Protein AF-A0A2V4C4U9-F1 (afdb_monomer_lite)

Foldseek 3Di:
DDDFDWDQDPVRDTDGPPPDPVVQVLVQLVVVCVVVVVQAAACAQQQFTAGPVPPDDDDDCVVCNVRHHQWDQQQLSNLCRHGHVVSSVVLLCLLVVLLCLQCPVAQEPVSNVLSVVSNVVSVCSRPGHTDDPDPVVVVSVVSSVCSVDPVNRHDYHVRNVVVCCVVPPPD

Organism: NCBI:txid2211445

Secondary structure (DSSP, 8-state):
-----EEE-TTS-EEETT--HHHHHHHHHHHHHHHTT-TTT-S-TT--B--S-TTS--TT-HHHHHH-BS--SSHHHHHHHHHHHHHHHHHHHHHHHHHHHHHHS-SSHHHHHHHHHHHHHHHHHTTT-----SHHHHHHHHHHHHHH-HHHHTS-HHHHHHHHHHHT---

Radius of gyration: 21.65 Å; chains: 1; bounding box: 41×39×70 Å

Sequence (171 aa):
MMQTYSIETSNGNKQDLLIDSRTSIYSDVFSELKKQEAFVFGLGASGKTKTSLTEVSYADFDKIYKEGRRRTESGMLNYIQWGGMIGGLVYFLLFVKASFLGIYRSRNWFCVMLGIWVAFKGLFSFIEDATYFSVSSIFIFFAIGICMSKKIRQLDDLEIKVFFKKTLKFN

pLDDT: mean 75.18, std 17.47, range [33.12, 96.12]

Structure (mmCIF, N/CA/C/O backbone):
data_AF-A0A2V4C4U9-F1
#
_entry.id   AF-A0A2V4C4U9-F1
#
loop_
_atom_site.group_PDB
_atom_site.id
_atom_site.type_symbol
_atom_site.label_atom_id
_atom_site.label_alt_id
_atom_site.label_comp_id
_atom_site.label_asym_id
_atom_site.label_entity_id
_atom_site.label_seq_id
_atom_site.pdbx_PDB_ins_code
_atom_site.Cartn_x
_atom_site.Cartn_y
_atom_site.Cartn_z
_atom_site.occupancy
_atom_site.B_iso_or_equiv
_atom_site.auth_seq_id
_atom_site.auth_comp_id
_atom_site.auth_asym_id
_atom_site.auth_atom_id
_atom_site.pdbx_PDB_model_num
ATOM 1 N N . MET A 1 1 ? -11.917 8.054 -37.190 1.00 33.12 1 MET A N 1
ATOM 2 C CA . MET A 1 1 ? -10.766 8.666 -37.883 1.00 33.12 1 MET A CA 1
ATOM 3 C C . MET A 1 1 ? -10.217 9.727 -36.940 1.00 33.12 1 MET A C 1
ATOM 5 O O . MET A 1 1 ? -10.882 10.731 -36.735 1.00 33.12 1 MET A O 1
ATOM 9 N N . MET A 1 2 ? -9.135 9.417 -36.221 1.00 35.28 2 MET A N 1
ATOM 10 C CA . MET A 1 2 ? -8.538 10.304 -35.213 1.00 35.28 2 MET A CA 1
ATOM 11 C C . MET A 1 2 ? -7.735 11.381 -35.954 1.00 35.28 2 MET A C 1
ATOM 13 O O . MET A 1 2 ? -6.893 11.034 -36.776 1.00 35.28 2 MET A O 1
ATOM 17 N N . GLN A 1 3 ? -8.062 12.658 -35.750 1.00 36.25 3 GLN A N 1
ATOM 18 C CA . GLN A 1 3 ? -7.352 13.775 -36.379 1.00 36.25 3 GLN A CA 1
ATOM 19 C C . GLN A 1 3 ? -5.991 13.940 -35.700 1.00 36.25 3 GLN A C 1
ATOM 21 O O . GLN A 1 3 ? -5.951 14.239 -34.512 1.00 36.25 3 GLN A O 1
ATOM 26 N N . THR A 1 4 ? -4.900 13.725 -36.433 1.00 40.69 4 THR A N 1
ATOM 27 C CA . THR A 1 4 ? -3.526 13.996 -35.991 1.00 40.69 4 THR A CA 1
ATOM 28 C C . THR A 1 4 ? -3.192 15.467 -36.222 1.00 40.69 4 THR A C 1
ATOM 30 O O . THR A 1 4 ? -3.217 15.950 -37.353 1.00 40.69 4 THR A O 1
ATOM 33 N N . TYR A 1 5 ? -2.917 16.198 -35.142 1.00 48.66 5 TYR A N 1
ATOM 34 C CA . TYR A 1 5 ? -2.406 17.566 -35.203 1.00 48.66 5 TYR A CA 1
ATOM 35 C C . TYR A 1 5 ? -0.874 17.509 -35.154 1.00 48.66 5 TYR A C 1
ATOM 37 O O . TYR A 1 5 ? -0.287 17.279 -34.096 1.00 48.66 5 TYR A O 1
ATOM 45 N N . SER A 1 6 ? -0.235 17.714 -36.304 1.00 46.62 6 SER A N 1
ATOM 46 C CA . SER A 1 6 ? 1.223 17.775 -36.441 1.00 46.62 6 SER A CA 1
ATOM 47 C C . SER A 1 6 ? 1.682 19.221 -36.628 1.00 46.62 6 SER A C 1
ATOM 49 O O . SER A 1 6 ? 1.146 19.918 -37.492 1.00 46.62 6 SER A O 1
ATOM 51 N N . ILE A 1 7 ? 2.696 19.662 -35.881 1.00 54.12 7 ILE A N 1
ATOM 52 C CA . ILE A 1 7 ? 3.411 20.919 -36.163 1.00 54.12 7 ILE A CA 1
ATOM 53 C C . ILE A 1 7 ? 4.745 20.613 -36.839 1.00 54.12 7 ILE A C 1
ATOM 55 O O . ILE A 1 7 ? 5.499 19.734 -36.415 1.00 54.12 7 ILE A O 1
ATOM 59 N N . GLU A 1 8 ? 5.041 21.362 -37.897 1.00 44.34 8 GLU A N 1
ATOM 60 C CA . GLU A 1 8 ? 6.349 21.364 -38.545 1.00 44.34 8 GLU A CA 1
ATOM 61 C C . GLU A 1 8 ? 7.265 22.333 -37.791 1.00 44.34 8 GLU A C 1
ATOM 63 O O . GLU A 1 8 ? 7.015 23.536 -37.732 1.00 44.34 8 GLU A O 1
ATOM 68 N N . THR A 1 9 ? 8.326 21.808 -37.177 1.00 53.59 9 THR A N 1
ATOM 69 C CA . THR A 1 9 ? 9.384 22.657 -36.608 1.00 53.59 9 THR A CA 1
ATOM 70 C C . THR A 1 9 ? 10.301 23.138 -37.735 1.00 53.59 9 THR A C 1
ATOM 72 O O . THR A 1 9 ? 10.476 22.431 -38.725 1.00 53.59 9 THR A O 1
ATOM 75 N N . SER A 1 10 ? 10.949 24.298 -37.571 1.00 49.81 10 SER A N 1
ATOM 76 C CA . SER A 1 10 ? 11.792 24.982 -38.576 1.00 49.81 10 SER A CA 1
ATOM 77 C C . SER A 1 10 ? 12.940 24.154 -39.206 1.00 49.81 10 SER A C 1
ATOM 79 O O . SER A 1 10 ? 13.583 24.641 -40.130 1.00 49.81 10 SER A O 1
ATOM 81 N N . ASN A 1 11 ? 13.182 22.917 -38.749 1.00 51.16 11 ASN A N 1
ATOM 82 C CA . ASN A 1 11 ? 14.121 21.943 -39.324 1.00 51.16 11 ASN A CA 1
ATOM 83 C C . ASN A 1 11 ? 13.451 20.852 -40.196 1.00 51.16 11 ASN A C 1
ATOM 85 O O . ASN A 1 11 ? 14.099 19.867 -40.533 1.00 51.16 11 ASN A O 1
ATOM 89 N N . GLY A 1 12 ? 12.166 20.978 -40.550 1.00 48.22 12 GLY A N 1
ATOM 90 C CA . GLY A 1 12 ? 11.474 20.036 -41.446 1.00 48.22 12 GLY A CA 1
ATOM 91 C C . GLY A 1 12 ? 11.034 18.712 -40.802 1.00 48.22 12 GLY A C 1
ATOM 92 O O . GLY A 1 12 ? 10.489 17.850 -41.488 1.00 48.22 12 GLY A O 1
ATOM 93 N N . ASN A 1 13 ? 11.214 18.549 -39.488 1.00 45.91 13 ASN A N 1
ATOM 94 C CA . ASN A 1 13 ? 10.727 17.378 -38.761 1.00 45.91 13 ASN A CA 1
ATOM 95 C C . ASN A 1 13 ? 9.267 17.587 -38.335 1.00 45.91 13 ASN A C 1
ATOM 97 O O . ASN A 1 13 ? 8.957 18.509 -37.573 1.00 45.91 13 ASN A O 1
ATOM 101 N N . LYS A 1 14 ? 8.383 16.710 -38.824 1.00 45.28 14 LYS A N 1
ATOM 102 C CA . LYS A 1 14 ? 6.976 16.619 -38.413 1.00 45.28 14 LYS A CA 1
ATOM 103 C C . LYS A 1 14 ? 6.909 15.980 -37.030 1.00 45.28 14 LYS A C 1
ATOM 105 O O . LYS A 1 14 ? 7.290 14.824 -36.878 1.00 45.28 14 LYS A O 1
ATOM 110 N N . GLN A 1 15 ? 6.448 16.729 -36.033 1.00 52.19 15 GLN A N 1
ATOM 111 C CA . GLN A 1 15 ? 6.195 16.195 -34.695 1.00 52.19 15 GLN A CA 1
ATOM 112 C C . GLN A 1 15 ? 4.685 16.077 -34.494 1.00 52.19 15 GLN A C 1
ATOM 114 O O . GLN A 1 15 ? 3.963 17.074 -34.574 1.00 52.19 15 GLN A O 1
ATOM 119 N N . ASP A 1 16 ? 4.207 14.855 -34.255 1.00 54.03 16 ASP A N 1
ATOM 120 C CA . ASP A 1 16 ? 2.827 14.617 -33.840 1.00 54.03 16 ASP A CA 1
ATOM 121 C C . ASP A 1 16 ? 2.683 14.993 -32.362 1.00 54.03 16 ASP A C 1
ATOM 123 O O . ASP A 1 16 ? 3.214 14.327 -31.473 1.00 54.03 16 ASP A O 1
ATOM 127 N N . LEU A 1 17 ? 1.936 16.064 -32.091 1.00 52.56 17 LEU A N 1
ATOM 128 C CA . LEU A 1 17 ? 1.667 16.538 -30.728 1.00 52.56 17 LEU A CA 1
ATOM 129 C C . LEU A 1 17 ? 0.691 15.645 -29.956 1.00 52.56 17 LEU A C 1
ATOM 131 O O . LEU A 1 17 ? 0.498 15.829 -28.758 1.00 52.56 17 LEU A O 1
ATOM 135 N N . LEU A 1 18 ? 0.051 14.700 -30.645 1.00 53.19 18 LEU A N 1
ATOM 136 C CA . LEU A 1 18 ? -0.920 13.774 -30.065 1.00 53.19 18 LEU A CA 1
ATOM 137 C C . LEU A 1 18 ? -0.313 12.418 -29.691 1.00 53.19 18 LEU A C 1
ATOM 139 O O . LEU A 1 18 ? -1.059 11.490 -29.379 1.00 53.19 18 LEU A O 1
ATOM 143 N N . ILE A 1 19 ? 1.015 12.272 -29.738 1.00 55.75 19 ILE A N 1
ATOM 144 C CA . ILE A 1 19 ? 1.665 11.051 -29.261 1.00 55.75 19 ILE A CA 1
ATOM 145 C C . ILE A 1 19 ? 1.450 10.960 -27.747 1.00 55.75 19 ILE A C 1
ATOM 147 O O . ILE A 1 19 ? 2.036 11.710 -26.967 1.00 55.75 19 ILE A O 1
ATOM 151 N N . ASP A 1 20 ? 0.592 10.025 -27.338 1.00 59.38 20 ASP A N 1
ATOM 152 C CA . ASP A 1 20 ? 0.362 9.694 -25.936 1.00 59.38 20 ASP A CA 1
ATOM 153 C C . ASP A 1 20 ? 1.648 9.119 -25.323 1.00 59.38 20 ASP A C 1
ATOM 155 O O . ASP A 1 20 ? 2.030 7.966 -25.558 1.00 59.38 20 ASP A O 1
ATOM 159 N N . SER A 1 21 ? 2.317 9.943 -24.517 1.00 63.91 21 SER A N 1
ATOM 160 C CA . SER A 1 21 ? 3.558 9.605 -23.824 1.00 63.91 21 SER A CA 1
ATOM 161 C C . SER A 1 21 ? 3.398 8.451 -22.829 1.00 63.91 21 SER A C 1
ATOM 163 O O . SER A 1 21 ? 4.388 7.815 -22.470 1.00 63.91 21 SER A O 1
ATOM 165 N N . ARG A 1 22 ? 2.173 8.126 -22.387 1.00 68.69 22 ARG A N 1
ATOM 166 C CA . ARG A 1 22 ? 1.928 7.009 -21.463 1.00 68.69 22 ARG A CA 1
ATOM 167 C C . ARG A 1 22 ? 1.886 5.686 -22.208 1.00 68.69 22 ARG A C 1
ATOM 169 O O . ARG A 1 22 ? 2.555 4.737 -21.798 1.00 68.69 22 ARG A O 1
ATOM 176 N N . THR A 1 23 ? 1.154 5.623 -23.318 1.00 72.56 23 THR A N 1
ATOM 177 C CA . THR A 1 23 ? 1.070 4.411 -24.146 1.00 72.56 23 THR A CA 1
ATOM 178 C C . THR A 1 23 ? 2.447 3.989 -24.673 1.00 72.56 23 THR A C 1
ATOM 180 O O . THR A 1 23 ? 2.775 2.799 -24.642 1.00 72.56 23 THR A O 1
ATOM 183 N N . SER A 1 24 ? 3.296 4.947 -25.060 1.00 71.00 24 SER A N 1
ATOM 184 C CA . SER A 1 24 ? 4.671 4.657 -25.489 1.00 71.00 24 SER A CA 1
ATOM 185 C C . SER A 1 24 ? 5.507 4.022 -24.370 1.00 71.00 24 SER A C 1
ATOM 187 O O . SER A 1 24 ? 6.130 2.982 -24.587 1.00 71.00 24 SER A O 1
ATOM 189 N N . ILE A 1 25 ? 5.418 4.535 -23.138 1.00 73.06 25 ILE A N 1
ATOM 190 C CA . ILE A 1 25 ? 6.112 3.970 -21.969 1.00 73.06 25 ILE A CA 1
ATOM 191 C C . ILE A 1 25 ? 5.698 2.513 -21.696 1.00 73.06 25 ILE A C 1
ATOM 193 O O . ILE A 1 25 ? 6.559 1.683 -21.398 1.00 73.06 25 ILE A O 1
ATOM 197 N N . TYR A 1 26 ? 4.407 2.174 -21.795 1.00 74.94 26 TYR A N 1
ATOM 198 C CA . TYR A 1 26 ? 3.960 0.784 -21.634 1.00 74.94 26 TYR A CA 1
ATOM 199 C C . TYR A 1 26 ? 4.559 -0.123 -22.715 1.00 74.94 26 TYR A C 1
ATOM 201 O O . TYR A 1 26 ? 5.072 -1.200 -22.399 1.00 74.94 26 TYR A O 1
ATOM 209 N N . SER A 1 27 ? 4.541 0.319 -23.976 1.00 77.50 27 SER A N 1
ATOM 210 C CA . SER A 1 27 ? 5.089 -0.454 -25.096 1.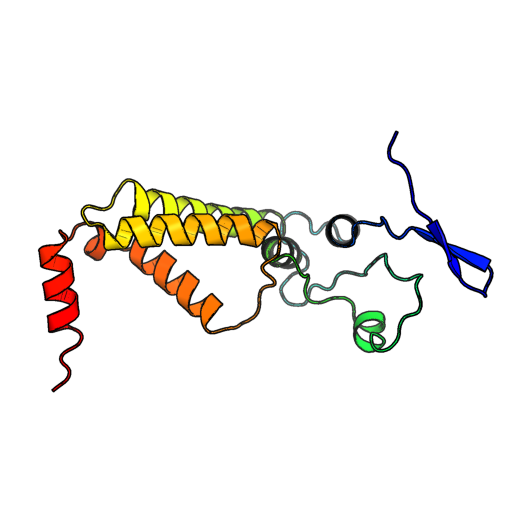00 77.50 27 SER A CA 1
ATOM 211 C C . SER A 1 27 ? 6.597 -0.716 -24.959 1.00 77.50 27 SER A C 1
ATOM 213 O O . SER A 1 27 ? 7.064 -1.821 -25.248 1.00 77.50 27 SER A O 1
ATOM 215 N N . ASP A 1 28 ? 7.343 0.240 -24.405 1.00 76.00 28 ASP A N 1
ATOM 216 C CA . ASP A 1 28 ? 8.780 0.115 -24.146 1.00 76.00 28 ASP A CA 1
ATOM 217 C C . ASP A 1 28 ? 9.084 -0.950 -23.090 1.00 76.00 28 ASP A C 1
ATOM 219 O O . ASP A 1 28 ? 9.965 -1.792 -23.264 1.00 76.00 28 ASP A O 1
ATOM 223 N N . VAL A 1 29 ? 8.318 -0.971 -21.997 1.00 75.56 29 VAL A N 1
ATOM 224 C CA . VAL A 1 29 ? 8.517 -1.961 -20.932 1.00 75.56 29 VAL A CA 1
ATOM 225 C C . VAL A 1 29 ? 8.163 -3.365 -21.417 1.00 75.56 29 VAL A C 1
ATOM 227 O O . VAL A 1 29 ? 8.921 -4.306 -21.180 1.00 75.56 29 VAL A O 1
ATOM 230 N N . PHE A 1 30 ? 7.048 -3.524 -22.131 1.00 79.38 30 PHE A N 1
ATOM 231 C CA . PHE A 1 30 ? 6.647 -4.833 -22.647 1.00 79.38 30 PHE A CA 1
ATOM 232 C C . PHE A 1 30 ? 7.579 -5.354 -23.746 1.00 79.38 30 PHE A C 1
ATOM 234 O O . PHE A 1 30 ? 7.855 -6.556 -23.785 1.00 79.38 30 PHE A O 1
ATOM 241 N N . SER A 1 31 ? 8.094 -4.481 -24.614 1.00 78.69 31 SER A N 1
ATOM 242 C CA . SER A 1 31 ? 9.054 -4.876 -25.651 1.00 78.69 31 SER A CA 1
ATOM 243 C C . SER A 1 31 ? 10.390 -5.331 -25.055 1.00 78.69 31 SER A C 1
ATOM 245 O O . SER A 1 31 ? 10.918 -6.363 -25.472 1.00 78.69 31 SER A O 1
ATOM 247 N N . GLU A 1 32 ? 10.894 -4.653 -24.020 1.00 77.38 32 GLU A N 1
ATOM 248 C CA . GLU A 1 32 ? 12.107 -5.066 -23.301 1.00 77.38 32 GLU A CA 1
ATOM 249 C C . GLU A 1 32 ? 11.909 -6.359 -22.498 1.00 77.38 32 GLU A C 1
ATOM 251 O O . GLU A 1 32 ? 12.760 -7.250 -22.543 1.00 77.38 32 GLU A O 1
ATOM 256 N N . LEU A 1 33 ? 10.760 -6.529 -21.832 1.00 77.44 33 LEU A N 1
ATOM 257 C CA . LEU A 1 33 ? 10.425 -7.788 -21.153 1.00 77.44 33 LEU A CA 1
ATOM 258 C C . LEU A 1 33 ? 10.363 -8.967 -22.131 1.00 77.44 33 LEU A C 1
ATOM 260 O O . LEU A 1 33 ? 10.822 -10.060 -21.801 1.00 77.44 33 LEU A O 1
ATOM 264 N N . LYS A 1 34 ? 9.828 -8.747 -23.339 1.00 80.25 34 LYS A N 1
ATOM 265 C CA . LYS A 1 34 ? 9.790 -9.759 -24.400 1.00 80.25 34 LYS A CA 1
ATOM 266 C C . LYS A 1 34 ? 11.190 -10.076 -24.926 1.00 80.25 34 LYS A C 1
ATOM 268 O O . LYS A 1 34 ? 11.505 -11.241 -25.136 1.00 80.25 34 LYS A O 1
ATOM 273 N N . LYS A 1 35 ? 12.031 -9.058 -25.117 1.00 79.25 35 LYS A N 1
ATOM 274 C CA . LYS A 1 35 ? 13.399 -9.210 -25.630 1.00 79.25 35 LYS A CA 1
ATOM 275 C C . LYS A 1 35 ? 14.300 -10.027 -24.703 1.00 79.25 35 LYS A C 1
ATOM 277 O O . LYS A 1 35 ? 15.164 -10.746 -25.188 1.00 79.25 35 LYS A O 1
ATOM 282 N N . GLN A 1 36 ? 14.113 -9.898 -23.393 1.00 76.19 36 GLN A N 1
ATOM 283 C CA . GLN A 1 36 ? 14.920 -10.594 -22.385 1.00 76.19 36 GLN A CA 1
ATOM 284 C C . GLN A 1 36 ? 14.240 -11.865 -21.846 1.00 76.19 36 GLN A C 1
ATOM 286 O O . GLN A 1 36 ? 14.699 -12.411 -20.849 1.00 76.19 36 GLN A O 1
ATOM 291 N N . GLU A 1 37 ? 13.129 -12.302 -22.459 1.00 79.88 37 GLU A N 1
ATOM 292 C CA . GLU A 1 37 ? 12.300 -13.444 -22.021 1.00 79.88 37 GLU A CA 1
ATOM 293 C C . GLU A 1 37 ? 11.900 -13.393 -20.530 1.00 79.88 37 GLU A C 1
ATOM 295 O O . GLU A 1 37 ? 11.560 -14.392 -19.897 1.00 79.88 37 GLU A O 1
ATOM 300 N N . ALA A 1 38 ? 11.877 -12.191 -19.957 1.00 79.19 38 ALA A N 1
ATOM 301 C CA . ALA A 1 38 ? 11.741 -11.951 -18.527 1.00 79.19 38 ALA A CA 1
ATOM 302 C C . ALA A 1 38 ? 10.293 -11.635 -18.118 1.00 79.19 38 ALA A C 1
ATOM 304 O O . ALA A 1 38 ? 10.045 -11.006 -17.094 1.00 79.19 38 ALA A O 1
ATOM 305 N N . PHE A 1 39 ? 9.302 -12.054 -18.907 1.00 78.69 39 PHE A N 1
ATOM 306 C CA . PHE A 1 39 ? 7.896 -11.679 -18.706 1.00 78.69 39 PHE A CA 1
ATOM 307 C C . PHE A 1 39 ? 7.329 -12.132 -17.347 1.00 78.69 39 PHE A C 1
ATOM 309 O O . PHE A 1 39 ? 6.485 -11.460 -16.751 1.00 78.69 39 PHE A O 1
ATOM 316 N N . VAL A 1 40 ? 7.815 -13.269 -16.840 1.00 77.88 40 VAL A N 1
ATOM 317 C CA . VAL A 1 40 ? 7.329 -13.897 -15.603 1.00 77.88 40 VAL A CA 1
ATOM 318 C C . VAL A 1 40 ? 7.942 -13.254 -14.358 1.00 77.88 40 VAL A C 1
ATOM 320 O O . VAL A 1 40 ? 7.199 -12.861 -13.460 1.00 77.88 40 VAL A O 1
ATOM 323 N N . PHE A 1 41 ? 9.272 -13.123 -14.319 1.00 78.69 41 PHE A N 1
ATOM 324 C CA . PHE A 1 41 ? 10.024 -12.662 -13.141 1.00 78.69 41 PHE A CA 1
ATOM 325 C C . PHE A 1 41 ? 10.499 -11.207 -13.223 1.00 78.69 41 PHE A C 1
ATOM 327 O O . PHE A 1 41 ? 10.963 -10.663 -12.225 1.00 78.69 41 PHE A O 1
ATOM 334 N N . GLY A 1 42 ? 10.347 -10.562 -14.378 1.00 84.75 42 GLY A N 1
ATOM 335 C CA . GLY A 1 42 ? 10.810 -9.203 -14.620 1.00 84.75 42 GLY A CA 1
ATOM 336 C C . GLY A 1 42 ? 12.319 -9.111 -14.804 1.00 84.75 42 GLY A C 1
ATOM 337 O O . GLY A 1 42 ? 13.062 -10.085 -14.705 1.00 84.75 42 GLY A O 1
ATOM 338 N N . LEU A 1 43 ? 12.779 -7.891 -15.052 1.00 79.38 43 LEU A N 1
ATOM 339 C CA . LEU A 1 43 ? 14.185 -7.554 -15.272 1.00 79.38 43 LEU A CA 1
ATOM 340 C C . LEU A 1 43 ? 14.995 -7.489 -13.954 1.00 79.38 43 LEU A C 1
ATOM 342 O O . LEU A 1 43 ? 16.174 -7.132 -13.961 1.00 79.38 43 LEU A O 1
ATOM 346 N N . GLY A 1 44 ? 14.366 -7.794 -12.812 1.00 75.19 44 GLY A N 1
ATOM 347 C CA . GLY A 1 44 ? 14.962 -7.736 -11.479 1.00 75.19 44 GLY A CA 1
ATOM 348 C C . GLY A 1 44 ? 15.143 -6.313 -10.934 1.00 75.19 44 GLY A C 1
ATOM 349 O O . GLY A 1 44 ? 14.779 -5.316 -11.557 1.00 75.19 44 GLY A O 1
ATOM 350 N N . ALA A 1 45 ? 15.747 -6.206 -9.745 1.00 64.00 45 ALA A N 1
ATOM 351 C CA . ALA A 1 45 ? 15.903 -4.941 -9.010 1.00 64.00 45 ALA A CA 1
ATOM 352 C C . ALA A 1 45 ? 16.826 -3.908 -9.695 1.00 64.00 45 ALA A C 1
ATOM 354 O O . ALA A 1 45 ? 16.758 -2.718 -9.389 1.00 64.00 45 ALA A O 1
ATOM 355 N N . SER A 1 46 ? 17.682 -4.352 -10.622 1.00 64.31 46 SER A N 1
ATOM 356 C CA . SER A 1 46 ? 18.537 -3.486 -11.453 1.00 64.31 46 SER A CA 1
ATOM 357 C C . SER A 1 46 ? 18.029 -3.384 -12.898 1.00 64.31 46 SER A C 1
ATOM 359 O O . SER A 1 46 ? 18.736 -2.884 -13.768 1.00 64.31 46 SER A O 1
ATOM 361 N N . GLY A 1 47 ? 16.813 -3.866 -13.166 1.00 62.34 47 GLY A N 1
ATOM 362 C CA . GLY A 1 47 ? 16.226 -3.925 -14.495 1.00 62.34 47 GLY A CA 1
ATOM 363 C C . GLY A 1 47 ? 15.969 -2.546 -15.089 1.00 62.34 47 GLY A C 1
ATOM 364 O O . GLY A 1 47 ? 15.256 -1.726 -14.504 1.00 62.34 47 GLY A O 1
ATOM 365 N N . LYS A 1 48 ? 16.533 -2.286 -16.269 1.00 66.81 48 LYS A N 1
ATOM 366 C CA . LYS A 1 48 ? 16.416 -1.005 -16.973 1.00 66.81 48 LYS A CA 1
ATOM 367 C C . LYS A 1 48 ? 15.750 -1.217 -18.324 1.00 66.81 48 LYS A C 1
ATOM 369 O O . LYS A 1 48 ? 16.095 -2.160 -19.029 1.00 66.81 48 LYS A O 1
ATOM 374 N N . THR A 1 49 ? 14.831 -0.331 -18.683 1.00 61.84 49 THR A N 1
ATOM 375 C CA . THR A 1 49 ? 14.121 -0.366 -19.965 1.00 61.84 49 THR A CA 1
ATOM 376 C C . THR A 1 49 ? 14.662 0.720 -20.884 1.00 61.84 49 THR A C 1
ATOM 378 O O . THR A 1 49 ? 14.949 1.837 -20.446 1.00 61.84 49 THR A O 1
ATOM 381 N N . LYS A 1 50 ? 14.882 0.384 -22.157 1.00 60.59 50 LYS A N 1
ATOM 382 C CA . LYS A 1 50 ? 15.245 1.365 -23.183 1.00 60.59 50 LYS A CA 1
ATOM 383 C C . LYS A 1 50 ? 13.957 1.989 -23.716 1.00 60.59 50 LYS A C 1
ATOM 385 O O . LYS A 1 50 ? 12.987 1.278 -23.940 1.00 60.59 50 LYS A O 1
ATOM 390 N N . THR A 1 51 ? 13.936 3.309 -23.859 1.00 58.72 51 THR A N 1
ATOM 391 C CA . THR A 1 51 ? 12.736 4.065 -24.252 1.00 58.72 51 THR A CA 1
ATOM 392 C C . THR A 1 51 ? 12.751 4.358 -25.754 1.00 58.72 51 THR A C 1
ATOM 394 O O . THR A 1 51 ? 13.808 4.743 -26.253 1.00 58.72 51 THR A O 1
ATOM 397 N N . SER A 1 52 ? 11.612 4.215 -26.447 1.00 52.41 52 SER A N 1
ATOM 398 C CA . SER A 1 52 ? 11.433 4.459 -27.897 1.00 52.41 52 SER A CA 1
ATOM 399 C C . SER A 1 52 ? 11.164 5.921 -28.279 1.00 52.41 52 SER A C 1
ATOM 401 O O . SER A 1 52 ? 11.266 6.275 -29.449 1.00 52.41 52 SER A O 1
ATOM 403 N N . LEU A 1 53 ? 10.909 6.806 -27.306 1.00 50.97 53 LEU A N 1
ATOM 404 C CA . LEU A 1 53 ? 10.814 8.272 -27.475 1.00 50.97 53 LEU A CA 1
ATOM 405 C C . LEU A 1 53 ? 12.163 8.938 -27.854 1.00 50.97 53 LEU A C 1
ATOM 407 O O . LEU A 1 53 ? 12.382 10.123 -27.622 1.00 50.97 53 LEU A O 1
ATOM 411 N N . THR A 1 54 ? 13.094 8.161 -28.404 1.00 43.75 54 THR A N 1
ATOM 412 C CA . THR A 1 54 ? 14.523 8.441 -28.562 1.00 43.75 54 THR A CA 1
ATOM 413 C C . THR A 1 54 ? 14.862 9.379 -29.724 1.00 43.75 54 THR A C 1
ATOM 415 O O . THR A 1 54 ? 16.010 9.799 -29.822 1.00 43.75 54 THR A O 1
ATOM 418 N N . GLU A 1 55 ? 13.917 9.720 -30.604 1.00 44.12 55 GLU A N 1
ATOM 419 C CA . GLU A 1 55 ? 14.210 10.548 -31.790 1.00 44.12 55 GLU A CA 1
ATOM 420 C C . GLU A 1 55 ? 13.993 12.055 -31.584 1.00 44.12 55 GLU A C 1
ATOM 422 O O . GLU A 1 55 ? 14.429 12.857 -32.412 1.00 44.12 55 GLU A O 1
ATOM 427 N N . VAL A 1 56 ? 13.373 12.482 -30.478 1.00 46.69 56 VAL A N 1
ATOM 428 C CA . VAL A 1 56 ? 13.094 13.906 -30.246 1.00 46.69 56 VAL A CA 1
ATOM 429 C C . VAL A 1 56 ? 14.111 14.480 -29.262 1.00 46.69 56 VAL A C 1
ATOM 431 O O . VAL A 1 56 ? 14.001 14.347 -28.046 1.00 46.69 56 VAL A O 1
ATOM 434 N N . SER A 1 57 ? 15.136 15.114 -29.830 1.00 40.59 57 SER A N 1
ATOM 435 C CA . SER A 1 57 ? 16.220 15.819 -29.143 1.00 40.59 57 SER A CA 1
ATOM 436 C C . SER A 1 57 ? 15.698 16.955 -28.249 1.00 40.59 57 SER A C 1
ATOM 438 O O . SER A 1 57 ? 15.647 18.108 -28.676 1.00 40.59 57 SER A O 1
ATOM 440 N N . TYR A 1 58 ? 15.385 16.655 -26.989 1.00 42.94 58 TYR A N 1
ATOM 441 C CA . TYR A 1 58 ? 15.322 17.652 -25.921 1.00 42.94 58 TYR A CA 1
ATOM 442 C C . TYR A 1 58 ? 16.289 17.290 -24.787 1.00 42.94 58 TYR A C 1
ATOM 444 O O . TYR A 1 58 ? 16.490 16.126 -24.435 1.00 42.94 58 TYR A O 1
ATOM 452 N N . ALA A 1 59 ? 16.960 18.336 -24.312 1.00 46.62 59 ALA A N 1
ATOM 453 C CA . ALA A 1 59 ? 18.140 18.338 -23.460 1.00 46.62 59 ALA A CA 1
ATOM 454 C C . ALA A 1 59 ? 17.970 17.607 -22.106 1.00 46.62 59 ALA A C 1
ATOM 456 O O . ALA A 1 59 ? 16.860 17.380 -21.638 1.00 46.62 59 ALA A O 1
ATOM 457 N N . ASP A 1 60 ? 19.110 17.284 -21.480 1.00 44.28 60 ASP A N 1
ATOM 458 C CA . ASP A 1 60 ? 19.313 16.787 -20.098 1.00 44.28 60 ASP A CA 1
ATOM 459 C C . ASP A 1 60 ? 19.121 15.297 -19.749 1.00 44.28 60 ASP A C 1
ATOM 461 O O . ASP A 1 60 ? 19.415 14.870 -18.631 1.00 44.28 60 ASP A O 1
ATOM 465 N N . PHE A 1 61 ? 18.765 14.440 -20.700 1.00 50.97 61 PHE A N 1
ATOM 466 C CA . PHE A 1 61 ? 18.535 13.011 -20.426 1.00 50.97 61 PHE A CA 1
ATOM 467 C C . PHE A 1 61 ? 19.746 12.080 -20.709 1.00 50.97 61 PHE A C 1
ATOM 469 O O . PHE A 1 61 ? 19.608 10.857 -20.633 1.00 50.97 61 PHE A O 1
ATOM 476 N N . ASP A 1 62 ? 20.958 12.608 -20.954 1.00 49.47 62 ASP A N 1
ATOM 477 C CA . ASP A 1 62 ? 22.155 1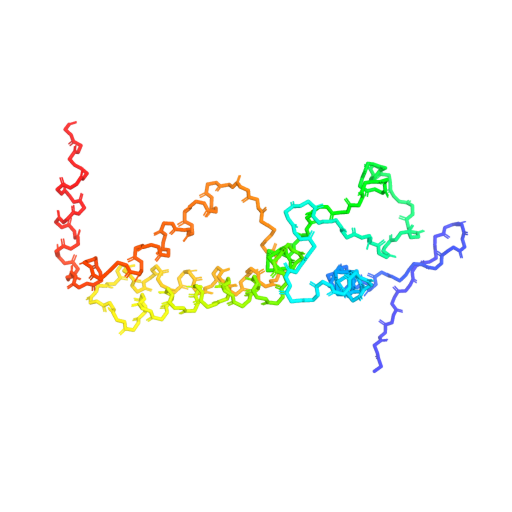1.842 -21.400 1.00 49.47 62 ASP A CA 1
ATOM 478 C C . ASP A 1 62 ? 22.544 10.651 -20.502 1.00 49.47 62 ASP A C 1
ATOM 480 O O . ASP A 1 62 ? 22.974 9.599 -20.983 1.00 49.47 62 ASP A O 1
ATOM 484 N N . LYS A 1 63 ? 22.310 10.753 -19.186 1.00 49.19 63 LYS A N 1
ATOM 485 C CA . LYS A 1 63 ? 22.532 9.631 -18.256 1.00 49.19 63 LYS A CA 1
ATOM 486 C C . LYS A 1 63 ? 21.464 8.544 -18.366 1.00 49.19 63 LYS A C 1
ATOM 488 O O . LYS A 1 63 ? 21.800 7.365 -18.323 1.00 49.19 63 LYS A O 1
ATOM 493 N N . ILE A 1 64 ? 20.194 8.915 -18.534 1.00 51.75 64 ILE A N 1
ATOM 494 C CA . ILE A 1 64 ? 19.093 7.959 -18.739 1.00 51.75 64 ILE A CA 1
ATOM 495 C C . ILE A 1 64 ? 19.261 7.251 -20.093 1.00 51.75 64 ILE A C 1
ATOM 497 O O . ILE A 1 64 ? 18.979 6.057 -20.189 1.00 51.75 64 ILE A O 1
ATOM 501 N N . TYR A 1 65 ? 19.805 7.947 -21.095 1.00 55.53 65 TYR A N 1
ATOM 502 C CA . TYR A 1 65 ? 20.088 7.412 -22.429 1.00 55.53 65 TYR A CA 1
ATOM 503 C C . TYR A 1 65 ? 21.207 6.361 -22.452 1.00 55.53 65 TYR A C 1
ATOM 505 O O . TYR A 1 65 ? 21.055 5.329 -23.104 1.00 55.53 65 TYR A O 1
ATOM 513 N N . LYS A 1 66 ? 22.311 6.576 -21.721 1.00 50.34 66 LYS A N 1
ATOM 514 C CA . LYS A 1 66 ? 23.429 5.610 -21.655 1.00 50.34 66 LYS A CA 1
ATOM 515 C C . LYS A 1 66 ? 23.149 4.431 -20.738 1.00 50.34 66 LYS A C 1
ATOM 517 O O . LYS A 1 66 ? 23.599 3.318 -20.999 1.00 50.34 66 LYS A O 1
ATOM 522 N N . GLU A 1 67 ? 22.424 4.672 -19.652 1.00 53.53 67 GLU A N 1
ATOM 523 C CA . GLU A 1 67 ? 22.211 3.654 -18.638 1.00 53.53 67 GLU A CA 1
ATOM 524 C C . GLU A 1 67 ? 20.906 2.879 -18.800 1.00 53.53 67 GLU A C 1
ATOM 526 O O . GLU A 1 67 ? 20.892 1.731 -18.374 1.00 53.53 67 GLU A O 1
AT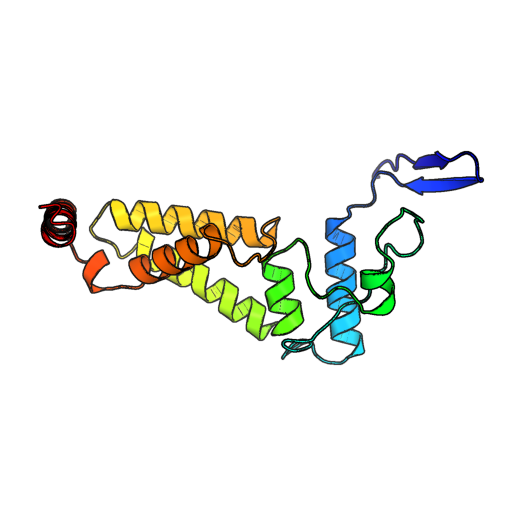OM 531 N N . GLY A 1 68 ? 19.855 3.444 -19.402 1.00 56.03 68 GLY A N 1
ATOM 532 C CA . GLY A 1 68 ? 18.499 2.886 -19.453 1.00 56.03 68 GLY A CA 1
ATOM 533 C C . GLY A 1 68 ? 17.603 3.383 -18.309 1.00 56.03 68 GLY A C 1
ATOM 534 O O . GLY A 1 68 ? 18.073 3.728 -17.217 1.00 56.03 68 GLY A O 1
ATOM 535 N N . ARG A 1 69 ? 16.284 3.414 -18.535 1.00 61.94 69 ARG A N 1
ATOM 536 C CA . ARG A 1 69 ? 15.310 3.949 -17.578 1.00 61.94 69 ARG A CA 1
ATOM 537 C C . ARG A 1 69 ? 15.065 2.948 -16.449 1.00 61.94 69 ARG A C 1
ATOM 539 O O . ARG A 1 69 ? 14.483 1.880 -16.632 1.00 61.94 69 ARG A O 1
ATOM 546 N N . ARG A 1 70 ? 15.531 3.297 -15.246 1.00 57.22 70 ARG A N 1
ATOM 547 C CA . ARG A 1 70 ? 15.336 2.488 -14.025 1.00 57.22 70 ARG A CA 1
ATOM 548 C C . ARG A 1 70 ? 13.906 2.539 -13.482 1.00 57.22 70 ARG A C 1
ATOM 550 O O . ARG A 1 70 ? 13.547 1.683 -12.679 1.00 57.22 70 ARG A O 1
ATOM 557 N N . ARG A 1 71 ? 13.137 3.572 -13.839 1.00 59.25 71 ARG A N 1
ATOM 558 C CA . ARG A 1 71 ? 11.797 3.846 -13.307 1.00 59.25 71 ARG A CA 1
ATOM 559 C C . ARG A 1 71 ? 10.907 4.471 -14.364 1.00 59.25 71 ARG A C 1
ATOM 561 O O . ARG A 1 71 ? 11.378 5.205 -15.228 1.00 59.25 71 ARG A O 1
ATOM 568 N N . THR A 1 72 ? 9.623 4.214 -14.223 1.00 64.19 72 THR A N 1
ATOM 569 C CA . THR A 1 72 ? 8.546 4.707 -15.059 1.00 64.19 72 THR A CA 1
ATOM 570 C C . THR A 1 72 ? 7.553 5.539 -14.259 1.00 64.19 72 THR A C 1
ATOM 572 O O . THR A 1 72 ? 7.485 5.432 -13.034 1.00 64.19 72 THR A O 1
ATOM 575 N N . GLU A 1 73 ? 6.816 6.400 -14.960 1.00 61.69 73 GLU A N 1
ATOM 576 C CA . GLU A 1 73 ? 5.823 7.311 -14.372 1.00 61.69 73 GLU A CA 1
ATOM 577 C C . GLU A 1 73 ? 4.561 6.576 -13.898 1.00 61.69 73 GLU A C 1
ATOM 579 O O . GLU A 1 73 ? 3.792 7.115 -13.117 1.00 61.69 73 GLU A O 1
ATOM 584 N N . SER A 1 74 ? 4.377 5.319 -14.314 1.00 67.75 74 SER A N 1
ATOM 585 C CA . SER A 1 74 ? 3.315 4.446 -13.819 1.00 67.75 74 SER A CA 1
ATOM 586 C C . SER A 1 74 ? 3.854 3.524 -12.726 1.00 67.75 74 SER A C 1
ATOM 588 O O . SER A 1 74 ? 4.781 2.738 -12.940 1.00 67.75 74 SER A O 1
ATOM 590 N N . GLY A 1 75 ? 3.265 3.601 -11.533 1.00 69.12 75 GLY A N 1
ATOM 591 C CA . GLY A 1 75 ? 3.681 2.812 -10.375 1.00 69.12 75 GLY A CA 1
ATOM 592 C C . GLY A 1 75 ? 3.554 1.321 -10.597 1.00 69.12 75 GLY A C 1
ATOM 593 O O . GLY A 1 75 ? 4.502 0.582 -10.338 1.00 69.12 75 GLY A O 1
ATOM 594 N N . MET A 1 76 ? 2.421 0.879 -11.145 1.00 75.56 76 MET A N 1
ATOM 595 C CA . MET A 1 76 ? 2.223 -0.533 -11.463 1.00 75.56 76 MET A CA 1
ATOM 596 C C . MET A 1 76 ? 3.250 -1.035 -12.482 1.00 75.56 76 MET A C 1
ATOM 598 O O . MET A 1 76 ? 3.760 -2.150 -12.355 1.00 75.56 76 MET A O 1
ATOM 602 N N . LEU A 1 77 ? 3.590 -0.206 -13.470 1.00 75.12 77 LEU A N 1
ATOM 603 C CA . LEU A 1 77 ? 4.541 -0.587 -14.502 1.00 75.12 77 LEU A CA 1
ATOM 604 C C . LEU A 1 77 ? 5.951 -0.802 -13.935 1.00 75.12 77 LEU A C 1
ATOM 606 O O . LEU A 1 77 ? 6.660 -1.681 -14.413 1.00 75.12 77 LEU A O 1
ATOM 610 N N . ASN A 1 78 ? 6.326 -0.106 -12.856 1.00 79.31 78 ASN A N 1
ATOM 611 C CA . ASN A 1 78 ? 7.573 -0.384 -12.134 1.00 79.31 78 ASN A CA 1
ATOM 612 C C . ASN A 1 78 ? 7.577 -1.772 -11.481 1.00 79.31 78 ASN A C 1
ATOM 614 O O . ASN A 1 78 ? 8.570 -2.494 -11.582 1.00 79.31 78 ASN A O 1
ATOM 618 N N . TYR A 1 79 ? 6.466 -2.188 -10.864 1.00 81.50 79 TYR A N 1
ATOM 619 C CA . TYR A 1 79 ? 6.353 -3.533 -10.287 1.00 81.50 79 TYR A CA 1
ATOM 620 C C . TYR A 1 79 ? 6.366 -4.629 -11.360 1.00 81.50 79 TYR A C 1
ATOM 622 O O . TYR A 1 79 ? 6.942 -5.691 -11.127 1.00 81.50 79 TYR A O 1
ATOM 630 N N . ILE A 1 80 ? 5.803 -4.359 -12.544 1.00 83.25 80 ILE A N 1
ATOM 631 C CA . ILE A 1 80 ? 5.865 -5.266 -13.701 1.00 83.25 80 ILE A CA 1
ATOM 632 C C . ILE A 1 80 ? 7.276 -5.302 -14.303 1.00 83.25 80 ILE A C 1
ATOM 634 O O . ILE A 1 80 ? 7.780 -6.369 -14.636 1.00 83.25 80 ILE A O 1
ATOM 638 N N . GLN A 1 81 ? 7.954 -4.160 -14.407 1.00 79.69 81 GLN A N 1
ATOM 639 C CA . GLN A 1 81 ? 9.319 -4.091 -14.925 1.00 79.69 81 GLN A CA 1
ATOM 640 C C . GLN A 1 81 ? 10.295 -4.882 -14.043 1.00 79.69 81 GLN A C 1
ATOM 642 O O . GLN A 1 81 ? 11.130 -5.617 -14.567 1.00 79.69 81 GLN A O 1
ATOM 647 N N . TRP A 1 82 ? 10.198 -4.755 -12.716 1.00 81.25 82 TRP A N 1
ATOM 648 C CA . TRP A 1 82 ? 11.125 -5.418 -11.791 1.00 81.25 82 TRP A CA 1
ATOM 649 C C . TRP A 1 82 ? 10.743 -6.858 -11.462 1.00 81.25 82 TRP A C 1
ATOM 651 O O . TRP A 1 82 ? 11.634 -7.694 -11.361 1.00 81.25 82 TRP A O 1
ATOM 661 N N . GLY A 1 83 ? 9.451 -7.136 -11.270 1.00 81.06 83 GLY A N 1
ATOM 662 C CA . GLY A 1 83 ? 8.944 -8.431 -10.806 1.00 81.06 83 GLY A CA 1
ATOM 663 C C . GLY A 1 83 ? 8.118 -9.203 -11.836 1.00 81.06 83 GLY A C 1
ATOM 664 O O . GLY A 1 83 ? 7.539 -10.234 -11.495 1.00 81.06 83 GLY A O 1
ATOM 665 N N . GLY A 1 84 ? 8.016 -8.704 -13.068 1.00 84.50 84 GLY A N 1
ATOM 666 C CA . GLY A 1 84 ? 7.241 -9.321 -14.140 1.00 84.50 84 GLY A CA 1
ATOM 667 C C . GLY A 1 84 ? 5.741 -9.285 -13.866 1.00 84.50 84 GLY A C 1
ATOM 668 O O . GLY A 1 84 ? 5.246 -8.561 -12.995 1.00 84.50 84 GLY A O 1
ATOM 669 N N . MET A 1 85 ? 4.994 -10.122 -14.582 1.00 85.12 85 MET A N 1
ATOM 670 C CA . MET A 1 85 ? 3.562 -10.280 -14.318 1.00 85.12 85 MET A CA 1
ATOM 671 C C . MET A 1 85 ? 3.274 -10.737 -12.885 1.00 85.12 85 MET A C 1
ATOM 673 O O . MET A 1 85 ? 2.253 -10.345 -12.324 1.00 85.12 85 MET A O 1
ATOM 677 N N . ILE A 1 86 ? 4.170 -11.517 -12.267 1.00 87.12 86 ILE A N 1
ATOM 678 C CA . ILE A 1 86 ? 4.008 -11.961 -10.877 1.00 87.12 86 ILE A CA 1
ATOM 679 C C . ILE A 1 86 ? 4.046 -10.761 -9.927 1.00 87.12 86 ILE A C 1
ATOM 681 O O . ILE A 1 86 ? 3.165 -10.624 -9.079 1.00 87.12 86 ILE A O 1
ATOM 685 N N . GLY A 1 87 ? 5.028 -9.870 -10.085 1.00 85.31 87 GLY A N 1
ATOM 686 C CA . GLY A 1 87 ? 5.148 -8.655 -9.279 1.00 85.31 87 GLY A CA 1
ATOM 687 C C . GLY A 1 87 ? 3.920 -7.754 -9.403 1.00 85.31 87 GLY A C 1
ATOM 688 O O . GLY A 1 87 ? 3.359 -7.334 -8.388 1.00 85.31 87 GLY A O 1
ATOM 689 N N . GLY A 1 88 ? 3.451 -7.530 -10.634 1.00 86.81 88 GLY A N 1
ATOM 690 C CA . GLY A 1 88 ? 2.218 -6.781 -10.893 1.00 86.81 88 GLY A CA 1
ATOM 691 C C . GLY A 1 88 ? 0.980 -7.431 -10.267 1.00 86.81 88 GLY A C 1
ATOM 692 O O . GLY A 1 88 ? 0.179 -6.752 -9.624 1.00 86.81 88 GLY A O 1
ATOM 693 N N . LEU A 1 89 ? 0.847 -8.756 -10.380 1.00 89.75 89 LEU A N 1
ATOM 694 C CA . LEU A 1 89 ? -0.282 -9.501 -9.822 1.00 89.75 89 LEU A CA 1
ATOM 695 C C . LEU A 1 89 ? -0.303 -9.450 -8.290 1.00 89.75 89 LEU A C 1
ATOM 697 O O . LEU A 1 89 ? -1.350 -9.190 -7.701 1.00 89.75 89 LEU A O 1
ATOM 701 N N . VAL A 1 90 ? 0.839 -9.665 -7.632 1.00 90.50 90 VAL A N 1
ATOM 702 C CA . VAL A 1 90 ? 0.947 -9.587 -6.165 1.00 90.50 90 VAL A CA 1
ATOM 703 C C . VAL A 1 90 ? 0.624 -8.178 -5.676 1.00 90.50 90 VAL A C 1
ATOM 705 O O . VAL A 1 90 ? -0.125 -8.027 -4.709 1.00 90.50 90 VAL A O 1
ATOM 708 N N . TYR A 1 91 ? 1.140 -7.154 -6.360 1.00 89.25 91 TYR A N 1
ATOM 709 C CA . TYR A 1 91 ? 0.835 -5.759 -6.057 1.00 89.25 91 TYR A CA 1
ATOM 710 C C . TYR A 1 91 ? -0.671 -5.482 -6.158 1.00 89.25 91 TYR A C 1
ATOM 712 O O . TYR A 1 91 ? -1.274 -4.984 -5.209 1.00 89.25 91 TYR A O 1
ATOM 720 N N . PHE A 1 92 ? -1.308 -5.891 -7.255 1.00 90.69 92 PHE A N 1
ATOM 721 C CA . PHE A 1 92 ? -2.747 -5.716 -7.445 1.00 90.69 92 PHE A CA 1
ATOM 722 C C . PHE A 1 92 ? -3.574 -6.443 -6.376 1.00 90.69 92 PHE A C 1
ATOM 724 O O . PHE A 1 92 ? -4.457 -5.850 -5.750 1.00 90.69 92 PHE A O 1
ATOM 731 N N . LEU A 1 93 ? -3.255 -7.713 -6.107 1.00 92.62 93 LEU A N 1
ATOM 732 C CA . LEU A 1 93 ? -3.949 -8.514 -5.098 1.00 92.62 93 LEU A CA 1
ATOM 733 C C . LEU A 1 93 ? -3.817 -7.921 -3.693 1.00 92.62 93 LEU A C 1
ATOM 735 O O . LEU A 1 93 ? -4.760 -8.024 -2.906 1.00 92.62 93 LEU A O 1
ATOM 739 N N . LEU A 1 94 ? -2.685 -7.289 -3.369 1.00 92.81 94 LEU A N 1
ATOM 740 C CA . LEU A 1 94 ? -2.485 -6.617 -2.087 1.00 92.81 94 LEU A CA 1
ATOM 741 C C . LEU A 1 94 ? -3.506 -5.489 -1.889 1.00 92.81 94 LEU A C 1
ATOM 743 O O . LEU A 1 94 ? -4.190 -5.463 -0.864 1.00 92.81 94 LEU A O 1
ATOM 747 N N . PHE A 1 95 ? -3.648 -4.602 -2.879 1.00 92.38 95 PHE A N 1
ATOM 748 C CA . PHE A 1 95 ? -4.601 -3.490 -2.830 1.00 92.38 95 PHE A CA 1
ATOM 749 C C . PHE A 1 95 ? -6.046 -3.984 -2.801 1.00 92.38 95 PHE A C 1
ATOM 751 O O . PHE A 1 95 ? -6.808 -3.585 -1.921 1.00 92.38 95 PHE A O 1
ATOM 758 N N . VAL A 1 96 ? -6.407 -4.918 -3.687 1.00 93.88 96 VAL A N 1
ATOM 759 C CA . VAL A 1 96 ? -7.765 -5.483 -3.738 1.00 93.88 96 VAL A CA 1
ATOM 760 C C . VAL A 1 96 ? -8.137 -6.137 -2.409 1.00 93.88 96 VAL A C 1
ATOM 762 O O . VAL A 1 96 ? -9.210 -5.876 -1.865 1.00 93.88 96 VAL A O 1
ATOM 765 N N . LYS A 1 97 ? -7.244 -6.954 -1.839 1.00 94.75 97 LYS A N 1
ATOM 766 C CA . LYS A 1 97 ? -7.493 -7.635 -0.563 1.00 94.75 97 LYS A CA 1
ATOM 767 C C . LYS A 1 97 ? -7.616 -6.648 0.595 1.00 94.75 97 LYS A C 1
ATOM 769 O O . LYS A 1 97 ? -8.505 -6.815 1.432 1.00 94.75 97 LYS A O 1
ATOM 774 N N . ALA A 1 98 ? -6.737 -5.650 0.666 1.00 94.81 98 ALA A N 1
ATOM 775 C CA . ALA A 1 98 ? -6.763 -4.645 1.722 1.00 94.81 98 ALA A CA 1
ATOM 776 C C . ALA A 1 98 ? -8.053 -3.819 1.675 1.00 94.81 98 ALA A C 1
ATOM 778 O O . ALA A 1 98 ? -8.749 -3.720 2.686 1.00 94.81 98 ALA A O 1
ATOM 779 N N . SER A 1 99 ? -8.421 -3.317 0.496 1.00 95.44 99 SER A N 1
ATOM 780 C CA . SER A 1 99 ? -9.663 -2.575 0.286 1.00 95.44 99 SER A CA 1
ATOM 781 C C . SER A 1 99 ? -10.897 -3.422 0.570 1.00 95.44 99 SER A C 1
ATOM 783 O O . SER A 1 99 ? -11.782 -2.977 1.293 1.00 95.44 99 SER A O 1
ATOM 785 N N . PHE A 1 100 ? -10.945 -4.669 0.091 1.00 96.12 100 PHE A N 1
ATOM 786 C CA . PHE A 1 100 ? -12.076 -5.562 0.346 1.00 96.12 100 PHE A CA 1
ATOM 787 C C . PHE A 1 100 ? -12.278 -5.824 1.845 1.00 96.12 100 PHE A C 1
ATOM 789 O O . PHE A 1 100 ? -13.396 -5.739 2.354 1.00 96.12 100 PHE A O 1
ATOM 796 N N . LEU A 1 101 ? -11.195 -6.107 2.578 1.00 94.94 101 LEU A N 1
ATOM 797 C CA . LEU A 1 101 ? -11.262 -6.315 4.025 1.00 94.94 101 LEU A CA 1
ATOM 798 C C . LEU A 1 101 ? -11.650 -5.038 4.776 1.00 94.94 101 LEU A C 1
ATOM 800 O O . LEU A 1 101 ? -12.449 -5.120 5.708 1.00 94.94 101 LEU A O 1
ATOM 804 N N . GLY A 1 102 ? -11.102 -3.889 4.372 1.00 93.50 102 GLY A N 1
ATOM 805 C CA . GLY A 1 102 ? -11.395 -2.587 4.965 1.00 93.50 102 GLY A CA 1
ATOM 806 C C . GLY A 1 102 ? -12.852 -2.165 4.771 1.00 93.50 102 GLY A C 1
ATOM 807 O O . GLY A 1 102 ? -13.483 -1.734 5.729 1.00 93.50 102 GLY A O 1
ATOM 808 N N . ILE A 1 103 ? -13.411 -2.362 3.577 1.00 94.62 103 ILE A N 1
ATOM 809 C CA . ILE A 1 103 ? -14.769 -1.922 3.226 1.00 94.62 103 ILE A CA 1
ATOM 810 C C . ILE A 1 103 ? -15.832 -2.898 3.742 1.00 94.62 103 ILE A C 1
ATOM 812 O O . ILE A 1 103 ? -16.779 -2.483 4.400 1.00 94.62 103 ILE A O 1
ATOM 816 N N . TYR A 1 104 ? -15.685 -4.198 3.466 1.00 93.75 104 TYR A N 1
ATOM 817 C CA . TYR A 1 104 ? -16.767 -5.170 3.682 1.00 93.75 104 TYR A CA 1
ATOM 818 C C . TYR A 1 104 ? -16.655 -5.964 4.986 1.00 93.75 104 TYR A C 1
ATOM 820 O O . TYR A 1 104 ? -17.619 -6.601 5.403 1.00 93.75 104 TYR A O 1
ATOM 828 N N . ARG A 1 105 ? -15.480 -5.992 5.630 1.00 92.81 105 ARG A N 1
ATOM 829 C CA . ARG A 1 105 ? -15.239 -6.777 6.857 1.00 92.81 105 ARG A CA 1
ATOM 830 C C . ARG A 1 105 ? -14.776 -5.934 8.042 1.00 92.81 105 ARG A C 1
ATOM 832 O O . ARG A 1 105 ? -14.090 -6.461 8.929 1.00 92.81 105 ARG A O 1
ATOM 839 N N . SER A 1 106 ? -15.147 -4.661 8.061 1.00 92.88 106 SER A N 1
ATOM 840 C CA . SER A 1 106 ? -14.894 -3.751 9.177 1.00 92.88 106 SER A CA 1
ATOM 841 C C . SER A 1 106 ? -16.190 -3.409 9.891 1.00 92.88 106 SER A C 1
ATOM 843 O O . SER A 1 106 ? -17.233 -3.278 9.259 1.00 92.88 106 SER A O 1
ATOM 845 N N . ARG A 1 107 ? -16.115 -3.276 11.215 1.00 93.12 107 ARG A N 1
ATOM 846 C CA . ARG A 1 107 ? -17.241 -2.880 12.069 1.00 93.12 107 ARG A CA 1
ATOM 847 C C . ARG A 1 107 ? -17.240 -1.377 12.392 1.00 93.12 107 ARG A C 1
ATOM 849 O O . ARG A 1 107 ? -18.212 -0.883 12.935 1.00 93.12 107 ARG A O 1
ATOM 856 N N . ASN A 1 108 ? -16.179 -0.663 12.020 1.00 92.81 108 ASN A N 1
ATOM 857 C CA . ASN A 1 108 ? -16.001 0.767 12.263 1.00 92.81 108 ASN A CA 1
ATOM 858 C C . ASN A 1 108 ? -15.865 1.565 10.962 1.00 92.81 108 ASN A C 1
ATOM 860 O O . ASN A 1 108 ? -15.320 1.077 9.967 1.00 92.81 108 ASN A O 1
ATOM 864 N N . TRP A 1 109 ? -16.292 2.825 11.004 1.00 92.94 109 TRP A N 1
ATOM 865 C CA . TRP A 1 109 ? -16.251 3.733 9.860 1.00 92.94 109 TRP A CA 1
ATOM 866 C C . TRP A 1 109 ? -14.817 4.115 9.465 1.00 92.94 109 TRP A C 1
ATOM 868 O O . TRP A 1 109 ? -14.517 4.296 8.287 1.00 92.94 109 TRP A O 1
ATOM 878 N N . PHE A 1 110 ? -13.897 4.165 10.434 1.00 93.00 110 PHE A N 1
ATOM 879 C CA . PHE A 1 110 ? -12.486 4.489 10.199 1.00 93.00 110 PHE A CA 1
ATOM 880 C C . PHE A 1 110 ? -11.819 3.531 9.198 1.00 93.00 110 PHE A C 1
ATOM 882 O O . PHE A 1 110 ? -11.213 3.974 8.221 1.00 93.00 110 PHE A O 1
ATOM 889 N N . CYS A 1 111 ? -11.962 2.216 9.394 1.00 93.88 111 CYS A N 1
ATOM 890 C CA . CYS A 1 111 ? -11.405 1.219 8.479 1.00 93.88 111 CYS A CA 1
ATOM 891 C C . CYS A 1 111 ? -12.134 1.198 7.131 1.00 93.88 111 CYS A C 1
ATOM 893 O O . CYS A 1 111 ? -11.494 0.929 6.116 1.00 93.88 111 CYS A O 1
ATOM 895 N N . VAL A 1 112 ? -13.437 1.505 7.099 1.00 94.62 112 VAL A N 1
ATOM 896 C CA . VAL A 1 112 ? -14.196 1.613 5.842 1.00 94.62 112 VAL A CA 1
ATOM 897 C C . VAL A 1 112 ? -13.665 2.773 5.001 1.00 94.62 112 VAL A C 1
ATOM 899 O O . VAL A 1 112 ? -13.318 2.569 3.838 1.00 94.62 112 VAL A O 1
ATOM 902 N N . MET A 1 113 ? -13.505 3.965 5.590 1.00 94.81 113 MET A N 1
ATOM 903 C CA . MET A 1 113 ? -12.936 5.126 4.893 1.00 94.81 113 MET A CA 1
ATOM 904 C C . MET A 1 113 ? -11.506 4.862 4.415 1.00 94.81 113 MET A C 1
ATOM 906 O O . MET A 1 113 ? -11.178 5.174 3.269 1.00 94.81 113 MET A O 1
ATOM 910 N N . LEU A 1 114 ? -10.664 4.245 5.254 1.00 94.88 114 LEU A N 1
ATOM 911 C CA . LEU A 1 114 ? -9.312 3.854 4.850 1.00 94.88 114 LEU A CA 1
ATOM 912 C C . LEU A 1 114 ? -9.328 2.837 3.705 1.00 94.88 114 LEU A C 1
ATOM 914 O O . LEU A 1 114 ? -8.555 2.984 2.764 1.00 94.88 114 LEU A O 1
ATOM 918 N N . GLY A 1 115 ? -10.217 1.842 3.739 1.00 94.75 115 GLY A N 1
ATOM 919 C CA . GLY A 1 115 ? -10.347 0.841 2.679 1.00 94.75 115 GLY A CA 1
ATOM 920 C C . GLY A 1 115 ? -10.746 1.448 1.331 1.00 94.75 115 GLY A C 1
ATOM 921 O O . GLY A 1 115 ? -10.177 1.073 0.301 1.00 94.75 115 GLY A O 1
ATOM 922 N N . ILE A 1 116 ? -11.666 2.421 1.342 1.00 95.44 116 ILE A N 1
ATOM 923 C CA . ILE A 1 116 ? -12.062 3.200 0.157 1.00 95.44 116 ILE A CA 1
ATOM 924 C C . ILE A 1 116 ? -10.879 4.025 -0.358 1.00 95.44 116 ILE A C 1
ATOM 926 O O . ILE A 1 116 ? -10.572 3.986 -1.548 1.00 95.44 116 ILE A O 1
ATOM 930 N N . TRP A 1 117 ? -10.169 4.729 0.526 1.00 94.38 117 TRP A N 1
ATOM 931 C CA . TRP A 1 117 ? -8.995 5.519 0.148 1.00 94.38 117 TRP A CA 1
ATOM 932 C C . TRP A 1 117 ? -7.880 4.653 -0.460 1.00 94.38 117 TRP A C 1
ATOM 934 O O . TRP A 1 117 ? -7.318 5.011 -1.496 1.00 94.38 117 TRP A O 1
ATOM 944 N N . VAL A 1 118 ? -7.614 3.475 0.118 1.00 94.38 118 VAL A N 1
ATOM 945 C CA . VAL A 1 118 ? -6.678 2.484 -0.439 1.00 94.38 118 VAL A CA 1
ATOM 946 C C . VAL A 1 118 ? -7.139 2.016 -1.821 1.00 94.38 118 VAL A C 1
ATOM 948 O O . VAL A 1 118 ? -6.303 1.884 -2.711 1.00 94.38 118 VAL A O 1
ATOM 951 N N . ALA A 1 119 ? -8.446 1.820 -2.037 1.00 93.56 119 ALA A N 1
ATOM 952 C CA . ALA A 1 119 ? -8.975 1.388 -3.334 1.00 93.56 119 ALA A CA 1
ATOM 953 C C . ALA A 1 119 ? -8.721 2.448 -4.412 1.00 93.56 119 ALA A C 1
ATOM 955 O O . ALA A 1 119 ? -8.204 2.132 -5.483 1.00 93.56 119 ALA A O 1
ATOM 956 N N . PHE A 1 120 ? -9.009 3.715 -4.098 1.00 92.06 120 PHE A N 1
ATOM 957 C CA . PHE A 1 120 ? -8.705 4.834 -4.987 1.00 92.06 120 PHE A CA 1
ATOM 958 C C . PHE A 1 120 ? -7.210 4.929 -5.278 1.00 92.06 120 PHE A C 1
ATOM 960 O O . PHE A 1 120 ? -6.824 5.006 -6.441 1.00 92.06 120 PHE A O 1
ATOM 967 N N 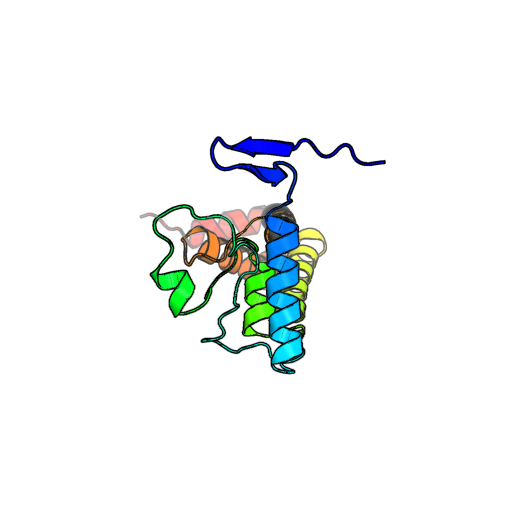. LYS A 1 121 ? -6.353 4.861 -4.254 1.00 88.81 121 LYS A N 1
ATOM 968 C CA . LYS A 1 121 ? -4.896 4.887 -4.454 1.00 88.81 121 LYS A CA 1
ATOM 969 C C . LYS A 1 121 ? -4.407 3.725 -5.317 1.00 88.81 121 LYS A C 1
ATOM 971 O O . LYS A 1 121 ? -3.558 3.943 -6.176 1.00 88.81 121 LYS A O 1
ATOM 976 N N . GLY A 1 122 ? -4.975 2.533 -5.140 1.00 88.44 122 GLY A N 1
ATOM 977 C CA . GLY A 1 122 ? -4.707 1.379 -5.994 1.00 88.44 122 GLY A CA 1
ATOM 978 C C . GLY A 1 122 ? -5.048 1.659 -7.456 1.00 88.44 122 GLY A C 1
ATOM 979 O O . GLY A 1 122 ? -4.199 1.455 -8.314 1.00 88.44 122 GLY A O 1
ATOM 980 N N . LEU A 1 123 ? -6.240 2.198 -7.739 1.00 87.81 123 LEU A N 1
ATOM 981 C CA . LEU A 1 123 ? -6.666 2.562 -9.098 1.00 87.81 123 LEU A CA 1
ATOM 982 C C . LEU A 1 123 ? -5.778 3.649 -9.723 1.00 87.81 123 LEU A C 1
ATOM 984 O O . LEU A 1 123 ? -5.356 3.508 -10.867 1.00 87.81 123 LEU A O 1
ATOM 988 N N . PHE A 1 124 ? -5.432 4.700 -8.978 1.00 84.44 124 PHE A N 1
ATOM 989 C CA . PHE A 1 124 ? -4.540 5.757 -9.472 1.00 84.44 124 PHE A CA 1
ATOM 990 C C . PHE A 1 124 ? -3.109 5.266 -9.726 1.00 84.44 124 PHE A C 1
ATOM 992 O O . PHE A 1 124 ? -2.420 5.814 -10.589 1.00 84.44 124 PHE A O 1
ATOM 999 N N . SER A 1 125 ? -2.672 4.199 -9.051 1.00 81.81 125 SER A N 1
ATOM 1000 C CA . SER A 1 125 ? -1.367 3.585 -9.314 1.00 81.81 125 SER A CA 1
ATOM 1001 C C . SER A 1 125 ? -1.248 2.961 -10.708 1.00 81.81 125 SER A C 1
ATOM 1003 O O . SER A 1 125 ? -0.142 2.875 -11.244 1.00 81.81 125 SER A O 1
ATOM 1005 N N . PHE A 1 126 ? -2.373 2.604 -11.339 1.00 74.56 126 PHE A N 1
ATOM 1006 C CA . PHE A 1 126 ? -2.394 2.194 -12.746 1.00 74.56 126 PHE A CA 1
ATOM 1007 C C . PHE A 1 126 ? -2.162 3.367 -13.707 1.00 74.56 126 PHE A C 1
ATOM 1009 O O . PHE A 1 126 ? -1.717 3.152 -14.831 1.00 74.56 126 PHE A O 1
ATOM 1016 N N . ILE A 1 127 ? -2.494 4.594 -13.299 1.00 70.62 127 ILE A N 1
ATOM 1017 C CA . ILE A 1 127 ? -2.576 5.741 -14.209 1.00 70.62 127 ILE A CA 1
ATOM 1018 C C . ILE A 1 127 ? -1.343 6.641 -14.089 1.00 70.62 127 ILE A C 1
ATOM 1020 O O . ILE A 1 127 ? -0.781 7.023 -15.113 1.00 70.62 127 ILE A O 1
ATOM 1024 N N . GLU A 1 128 ? -0.923 6.992 -12.871 1.00 63.16 128 GLU A N 1
ATOM 1025 C CA . GLU A 1 128 ? -0.025 8.146 -12.678 1.00 63.16 128 GLU A CA 1
ATOM 1026 C C . GLU A 1 128 ? 0.971 8.018 -11.517 1.00 63.16 128 GLU A C 1
ATOM 1028 O O . GLU A 1 128 ? 1.906 8.808 -11.416 1.00 63.16 128 GLU A O 1
ATOM 1033 N N . ASP A 1 129 ? 0.788 7.058 -10.605 1.00 66.00 129 ASP A N 1
ATOM 1034 C CA . ASP A 1 129 ? 1.524 7.086 -9.334 1.00 66.00 129 ASP A CA 1
ATOM 1035 C C . ASP A 1 129 ? 2.945 6.524 -9.473 1.00 66.00 129 ASP A C 1
ATOM 1037 O O . ASP A 1 129 ? 3.193 5.353 -9.195 1.00 66.00 129 ASP A O 1
ATOM 1041 N N . ALA A 1 130 ? 3.898 7.342 -9.909 1.00 63.78 130 ALA A N 1
ATOM 1042 C CA . ALA A 1 130 ? 5.306 6.970 -9.933 1.00 63.78 130 ALA A CA 1
ATOM 1043 C C . ALA A 1 130 ? 5.790 6.549 -8.528 1.00 63.78 130 ALA A C 1
ATOM 1045 O O . ALA A 1 130 ? 5.629 7.262 -7.536 1.00 63.78 130 ALA A O 1
ATOM 1046 N N . THR A 1 131 ? 6.418 5.373 -8.427 1.00 63.34 131 THR A N 1
ATOM 1047 C CA . THR A 1 131 ? 6.871 4.811 -7.145 1.00 63.34 131 THR A CA 1
ATOM 1048 C C . THR A 1 131 ? 8.090 5.562 -6.618 1.00 63.34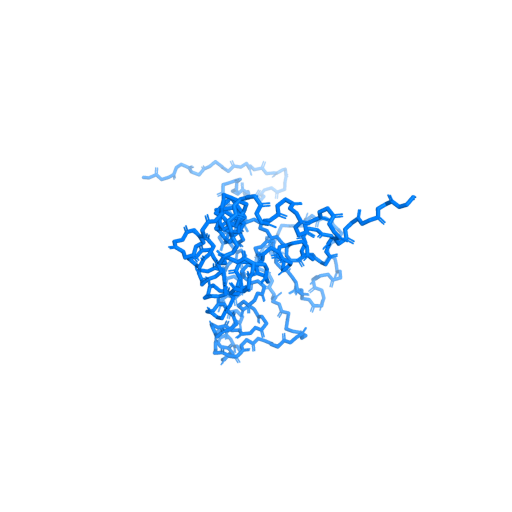 131 THR A C 1
ATOM 1050 O O . THR A 1 131 ? 9.239 5.183 -6.872 1.00 63.34 131 THR A O 1
ATOM 1053 N N . TYR A 1 132 ? 7.840 6.622 -5.858 1.00 68.12 132 TYR A N 1
ATOM 1054 C CA . TYR A 1 132 ? 8.845 7.302 -5.053 1.00 68.12 132 TYR A CA 1
ATOM 1055 C C . TYR A 1 132 ? 8.806 6.782 -3.620 1.00 68.12 132 TYR A C 1
ATOM 1057 O O . TYR A 1 132 ? 7.739 6.538 -3.053 1.00 68.12 132 TYR A O 1
ATOM 1065 N N . PHE A 1 133 ? 9.976 6.634 -3.001 1.00 72.00 133 PHE A N 1
ATOM 1066 C CA . PHE A 1 133 ? 10.035 6.447 -1.557 1.00 72.00 133 PHE A CA 1
ATOM 1067 C C . PHE A 1 133 ? 9.732 7.794 -0.896 1.00 72.00 133 PHE A C 1
ATOM 1069 O O . PHE A 1 133 ? 10.603 8.650 -0.770 1.00 72.00 133 PHE A O 1
ATOM 1076 N N . SER A 1 134 ? 8.464 8.002 -0.558 1.00 81.31 134 SER A N 1
ATOM 1077 C CA . SER A 1 134 ? 7.953 9.218 0.064 1.00 81.31 134 SER A CA 1
ATOM 1078 C C . SER A 1 134 ? 7.120 8.870 1.294 1.00 81.31 134 SER A C 1
ATOM 1080 O O . SER A 1 134 ? 6.721 7.720 1.500 1.00 81.31 134 SER A O 1
ATOM 1082 N N . VAL A 1 135 ? 6.816 9.880 2.110 1.00 84.44 135 VAL A N 1
ATOM 1083 C CA . VAL A 1 135 ? 5.915 9.730 3.264 1.00 84.44 135 VAL A CA 1
ATOM 1084 C C . VAL A 1 135 ? 4.555 9.175 2.827 1.00 84.44 135 VAL A C 1
ATOM 1086 O O . VAL A 1 135 ? 3.991 8.323 3.509 1.00 84.44 135 VAL A O 1
ATOM 1089 N N . SER A 1 136 ? 4.065 9.574 1.650 1.00 84.94 136 SER A N 1
ATOM 1090 C CA . SER A 1 136 ? 2.822 9.061 1.065 1.00 84.94 136 SER A CA 1
ATOM 1091 C C . SER A 1 136 ? 2.880 7.554 0.808 1.00 84.94 136 SER A C 1
ATOM 1093 O O . SER A 1 136 ? 1.912 6.847 1.091 1.00 84.94 136 SER A O 1
ATOM 1095 N N . SER A 1 137 ? 4.024 7.050 0.336 1.00 83.56 137 SER A N 1
ATOM 1096 C CA . SER A 1 137 ? 4.251 5.617 0.114 1.00 83.56 137 SER A CA 1
ATOM 1097 C C . SER A 1 137 ? 4.277 4.835 1.429 1.00 83.56 137 SER A C 1
ATOM 1099 O O . SER A 1 137 ? 3.718 3.748 1.526 1.00 83.56 137 SER A O 1
ATOM 1101 N N . ILE A 1 138 ? 4.856 5.399 2.488 1.00 88.56 138 ILE A N 1
ATOM 1102 C CA . ILE A 1 138 ? 4.826 4.778 3.820 1.00 88.56 138 ILE A CA 1
ATOM 1103 C C . ILE A 1 138 ? 3.388 4.756 4.363 1.00 88.56 138 ILE A C 1
ATOM 1105 O O . ILE A 1 138 ? 2.926 3.741 4.886 1.00 88.56 138 ILE A O 1
ATOM 1109 N N . PHE A 1 139 ? 2.651 5.853 4.184 1.00 90.81 139 PHE A N 1
ATOM 1110 C CA . PHE A 1 139 ? 1.278 5.984 4.660 1.00 90.81 139 PHE A CA 1
ATOM 1111 C C . PHE A 1 139 ? 0.316 4.997 3.982 1.00 90.81 139 PHE A C 1
ATOM 1113 O O . PHE A 1 139 ? -0.521 4.407 4.664 1.00 90.81 139 PHE A O 1
ATOM 1120 N N . ILE A 1 140 ? 0.462 4.738 2.673 1.00 90.31 140 ILE A N 1
ATOM 1121 C CA . ILE A 1 140 ? -0.365 3.729 1.989 1.00 90.31 140 ILE A CA 1
ATOM 1122 C C . ILE A 1 140 ? -0.105 2.318 2.532 1.00 90.31 140 ILE A C 1
ATOM 1124 O O . ILE A 1 140 ? -1.059 1.577 2.766 1.00 90.31 140 ILE A O 1
ATOM 1128 N N . PHE A 1 141 ? 1.149 1.960 2.834 1.00 91.31 141 PHE A N 1
ATOM 1129 C CA . PHE A 1 141 ? 1.458 0.669 3.459 1.00 91.31 141 PHE A CA 1
ATOM 1130 C C . PHE A 1 141 ? 0.903 0.562 4.882 1.00 91.31 141 PHE A C 1
ATOM 1132 O O . PHE A 1 141 ? 0.374 -0.490 5.248 1.00 91.31 141 PHE A O 1
ATOM 1139 N N . PHE A 1 142 ? 0.941 1.642 5.670 1.00 93.00 142 PHE A N 1
ATOM 1140 C CA . PHE A 1 142 ? 0.273 1.672 6.973 1.00 93.00 142 PHE A CA 1
ATOM 1141 C C . PHE A 1 142 ? -1.241 1.496 6.845 1.00 93.00 142 PHE A C 1
ATOM 1143 O O . PHE A 1 142 ? -1.817 0.683 7.566 1.00 93.00 142 PHE A O 1
ATOM 1150 N N . ALA A 1 143 ? -1.886 2.198 5.911 1.00 93.50 143 ALA A N 1
ATOM 1151 C CA . ALA A 1 143 ? -3.322 2.072 5.673 1.00 93.50 143 ALA A CA 1
ATOM 1152 C C . ALA A 1 143 ? -3.707 0.642 5.256 1.00 93.50 143 ALA A C 1
ATOM 1154 O O . ALA A 1 143 ? -4.660 0.078 5.799 1.00 93.50 143 ALA A O 1
ATOM 1155 N N . ILE A 1 144 ? -2.924 0.021 4.366 1.00 94.31 144 ILE A N 1
ATOM 1156 C CA . ILE A 1 144 ? -3.067 -1.393 3.993 1.00 94.31 144 ILE A CA 1
ATOM 1157 C C . ILE A 1 144 ? -2.933 -2.291 5.230 1.00 94.31 144 ILE A C 1
ATOM 1159 O O . ILE A 1 144 ? -3.793 -3.140 5.469 1.00 94.31 144 ILE A O 1
ATOM 1163 N N . GLY A 1 145 ? -1.904 -2.080 6.056 1.00 94.19 145 GLY A N 1
ATOM 1164 C CA . GLY A 1 145 ? -1.679 -2.846 7.283 1.00 94.19 145 GLY A CA 1
ATOM 1165 C C . GLY A 1 145 ? -2.835 -2.740 8.283 1.00 94.19 145 GLY A C 1
ATOM 1166 O O . GLY A 1 145 ? -3.270 -3.752 8.839 1.00 94.19 145 GLY A O 1
ATOM 1167 N N . ILE A 1 146 ? -3.392 -1.540 8.462 1.00 93.19 146 ILE A N 1
ATOM 1168 C CA . ILE A 1 146 ? -4.565 -1.296 9.313 1.00 93.19 146 ILE A CA 1
ATOM 1169 C C . ILE A 1 146 ? -5.786 -2.045 8.769 1.00 93.19 146 ILE A C 1
ATOM 1171 O O . ILE A 1 146 ? -6.432 -2.775 9.521 1.00 93.19 146 ILE A O 1
ATOM 1175 N N . CYS A 1 147 ? -6.059 -1.946 7.464 1.00 94.06 147 CYS A N 1
ATOM 1176 C CA . CYS A 1 147 ? -7.173 -2.654 6.828 1.00 94.06 147 CYS A CA 1
ATOM 1177 C C . CYS A 1 147 ? -7.009 -4.183 6.903 1.00 94.06 147 CYS A C 1
ATOM 1179 O O . CYS A 1 147 ? -7.982 -4.921 7.050 1.00 94.06 147 CYS A O 1
ATOM 1181 N N . MET A 1 148 ? -5.783 -4.703 6.847 1.00 93.50 148 MET A N 1
ATOM 1182 C CA . MET A 1 148 ? -5.532 -6.141 6.986 1.00 93.50 148 MET A CA 1
ATOM 1183 C C . MET A 1 148 ? -5.657 -6.625 8.440 1.00 93.50 148 MET A C 1
ATOM 1185 O O . MET A 1 148 ? -6.067 -7.768 8.676 1.00 93.50 148 MET A O 1
ATOM 1189 N N . SER A 1 149 ? -5.383 -5.762 9.422 1.00 94.25 149 SER A N 1
ATOM 1190 C CA . SER A 1 149 ? -5.428 -6.096 10.847 1.00 94.25 149 SER A CA 1
ATOM 1191 C C . SER A 1 149 ? -6.839 -6.454 11.319 1.00 94.25 149 SER A C 1
ATOM 1193 O O . SER A 1 149 ? -7.724 -5.610 11.463 1.00 94.25 149 SER A O 1
ATOM 1195 N N . LYS A 1 150 ? -7.049 -7.738 11.638 1.00 92.25 150 LYS A N 1
ATOM 1196 C CA . LYS A 1 150 ? -8.329 -8.226 12.176 1.00 92.25 150 LYS A CA 1
ATOM 1197 C C . LYS A 1 150 ? -8.684 -7.559 13.509 1.00 92.25 150 LYS A C 1
ATOM 1199 O O . LYS A 1 150 ? -9.853 -7.266 13.724 1.00 92.25 150 LYS A O 1
ATOM 1204 N N . LYS A 1 151 ? -7.686 -7.291 14.362 1.00 90.88 151 LYS A N 1
ATOM 1205 C CA . LYS A 1 151 ? -7.894 -6.663 15.674 1.00 90.88 151 LYS A CA 1
ATOM 1206 C C . LYS A 1 151 ? -8.542 -5.287 15.536 1.00 90.88 151 LYS A C 1
ATOM 1208 O O . LYS A 1 151 ? -9.515 -5.037 16.222 1.00 90.88 151 LYS A O 1
ATOM 1213 N N . ILE A 1 152 ? -8.050 -4.440 14.627 1.00 89.88 152 ILE A N 1
ATOM 1214 C CA . ILE A 1 152 ? -8.567 -3.072 14.450 1.00 89.88 152 ILE A CA 1
ATOM 1215 C C . ILE A 1 152 ? -9.930 -3.085 13.750 1.00 89.88 152 ILE A C 1
ATOM 1217 O O . ILE A 1 152 ? -10.836 -2.365 14.154 1.00 89.88 152 ILE A O 1
ATOM 1221 N N . ARG A 1 153 ? -10.118 -3.943 12.741 1.00 91.38 153 ARG A N 1
ATOM 1222 C CA . ARG A 1 153 ? -11.394 -4.043 12.012 1.00 91.38 153 ARG A CA 1
ATOM 1223 C C . ARG A 1 153 ? -12.575 -4.511 12.858 1.00 91.38 153 ARG A C 1
ATOM 1225 O O . ARG A 1 153 ? -13.715 -4.219 12.510 1.00 91.38 153 ARG A O 1
ATOM 1232 N N . GLN A 1 154 ? -12.317 -5.292 13.904 1.00 93.56 154 GLN A N 1
ATOM 1233 C CA . GLN A 1 154 ? -13.363 -5.832 14.774 1.00 93.56 154 GLN A CA 1
ATOM 1234 C C . GLN A 1 154 ? -13.820 -4.857 15.861 1.00 93.56 154 GLN A C 1
ATOM 1236 O O . GLN A 1 154 ? -14.878 -5.097 16.438 1.00 93.56 154 GLN A O 1
ATOM 1241 N N . LEU A 1 155 ? -13.052 -3.793 16.110 1.00 91.81 155 LEU A N 1
ATOM 1242 C CA . LEU A 1 155 ? -13.426 -2.746 17.054 1.00 91.81 155 LEU A CA 1
ATOM 1243 C C . LEU A 1 155 ? -14.613 -1.950 16.513 1.00 91.81 155 LEU A C 1
ATOM 1245 O O . LEU A 1 155 ? -14.669 -1.663 15.315 1.00 91.81 155 LEU A O 1
ATOM 1249 N N . ASP A 1 156 ? -15.526 -1.573 17.396 1.00 92.25 156 ASP A N 1
ATOM 1250 C CA . ASP A 1 156 ? -16.576 -0.598 17.107 1.00 92.25 156 ASP A CA 1
ATOM 1251 C C . ASP A 1 156 ? -16.031 0.847 17.128 1.00 92.25 156 ASP A C 1
ATOM 1253 O O . ASP A 1 156 ? -14.920 1.109 17.604 1.00 92.25 156 ASP A O 1
ATOM 1257 N N . ASP A 1 157 ? -16.802 1.813 16.629 1.00 90.56 157 ASP A N 1
ATOM 1258 C CA . ASP A 1 157 ? -16.385 3.219 16.528 1.00 90.56 157 ASP A CA 1
ATOM 1259 C C . ASP A 1 157 ? -16.009 3.831 17.890 1.00 90.56 157 ASP A C 1
ATOM 1261 O O . ASP A 1 157 ? -15.065 4.623 17.990 1.00 90.56 157 ASP A O 1
ATOM 1265 N N . LEU A 1 158 ? -16.714 3.455 18.963 1.00 90.31 158 LEU A N 1
ATOM 1266 C CA . LEU A 1 158 ? -16.385 3.888 20.326 1.00 90.31 158 LEU A CA 1
ATOM 1267 C C . LEU A 1 158 ? -15.086 3.249 20.828 1.00 90.31 158 LEU A C 1
ATOM 1269 O O . LEU A 1 158 ? -14.238 3.935 21.407 1.00 90.31 158 LEU A O 1
ATOM 1273 N N . GLU A 1 159 ? -14.900 1.956 20.573 1.00 90.69 159 GLU A N 1
ATOM 1274 C CA . GLU A 1 159 ? -13.709 1.213 20.988 1.00 90.69 159 GLU A CA 1
ATOM 1275 C C . GLU A 1 159 ? -12.457 1.724 20.273 1.00 90.69 159 GLU A C 1
ATOM 1277 O O . GLU A 1 159 ? -11.405 1.865 20.897 1.00 90.69 159 GLU A O 1
ATOM 1282 N N . ILE A 1 160 ? -12.577 2.092 18.993 1.00 90.12 160 ILE A N 1
ATOM 1283 C CA . ILE A 1 160 ? -11.508 2.748 18.237 1.00 90.12 160 ILE A CA 1
ATOM 1284 C C . ILE A 1 160 ? -11.116 4.086 18.868 1.00 90.12 160 ILE A C 1
ATOM 1286 O O . ILE A 1 160 ? -9.924 4.351 19.046 1.00 90.12 160 ILE A O 1
ATOM 1290 N N . LYS A 1 161 ? -12.084 4.930 19.246 1.00 87.81 161 LYS A N 1
ATOM 1291 C CA . LYS A 1 161 ? -11.787 6.223 19.890 1.00 87.81 161 LYS A CA 1
ATOM 1292 C C . LYS A 1 161 ? -11.035 6.028 21.205 1.00 87.81 161 LYS A C 1
ATOM 1294 O O . LYS A 1 161 ? -10.049 6.720 21.462 1.00 87.81 161 LYS A O 1
ATOM 1299 N N . VAL A 1 162 ? -11.461 5.059 22.019 1.00 89.69 162 VAL A N 1
ATOM 1300 C CA . VAL A 1 162 ? -10.780 4.708 23.275 1.00 89.69 162 VAL A CA 1
ATOM 1301 C C . VAL A 1 162 ? -9.384 4.145 23.006 1.00 89.69 162 VAL A C 1
ATOM 1303 O O . VAL A 1 162 ? -8.431 4.532 23.684 1.00 89.69 162 VAL A O 1
ATOM 1306 N N . PHE A 1 163 ? -9.236 3.284 21.997 1.00 88.38 163 PHE A N 1
ATOM 1307 C CA . PHE A 1 163 ? -7.954 2.713 21.590 1.00 88.38 163 PHE A CA 1
ATOM 1308 C C . PHE A 1 163 ? -6.946 3.802 21.207 1.00 88.38 163 PHE A C 1
ATOM 1310 O O . PHE A 1 163 ? -5.827 3.810 21.729 1.00 88.38 163 PHE A O 1
ATOM 1317 N N . PHE A 1 164 ? -7.346 4.763 20.371 1.00 86.50 164 PHE A N 1
ATOM 1318 C CA . PHE A 1 164 ? -6.478 5.877 19.994 1.00 86.50 164 PHE A CA 1
ATOM 1319 C C . PHE A 1 164 ? -6.162 6.781 21.184 1.00 86.50 164 PHE A C 1
ATOM 1321 O O . PHE A 1 164 ? -4.997 7.099 21.387 1.00 86.50 164 PHE A O 1
ATOM 1328 N N . LYS A 1 165 ? -7.144 7.116 22.031 1.00 86.50 165 LYS A N 1
ATOM 1329 C CA . LYS A 1 165 ? -6.916 7.944 23.229 1.00 86.50 165 LYS A CA 1
ATOM 1330 C C . LYS A 1 165 ? -5.964 7.288 24.236 1.00 86.50 165 LYS A C 1
ATOM 1332 O O . LYS A 1 165 ? -5.164 7.972 24.865 1.00 86.50 165 LYS A O 1
ATOM 1337 N N . LYS A 1 166 ? -6.036 5.963 24.400 1.00 88.25 166 LYS A N 1
ATOM 1338 C CA . LYS A 1 166 ? -5.133 5.207 25.282 1.00 88.25 166 LYS A CA 1
ATOM 1339 C C . LYS A 1 166 ? -3.716 5.131 24.716 1.00 88.25 166 LYS A C 1
ATOM 1341 O O . LYS A 1 166 ? -2.759 5.200 25.481 1.00 88.25 166 LYS A O 1
ATOM 1346 N N . THR A 1 167 ? -3.599 4.952 23.403 1.00 85.06 167 THR A N 1
ATOM 1347 C CA . THR A 1 167 ? -2.310 4.805 22.712 1.00 85.06 167 THR A CA 1
ATOM 1348 C C . THR A 1 167 ? -1.586 6.142 22.590 1.00 85.06 167 THR A C 1
ATOM 1350 O O . THR A 1 167 ? -0.389 6.221 22.837 1.00 85.06 167 THR A O 1
ATOM 1353 N N . LEU A 1 168 ? -2.321 7.205 22.267 1.00 80.69 168 LEU A N 1
ATOM 1354 C CA . LEU A 1 168 ? -1.824 8.569 22.103 1.00 80.69 168 LEU A CA 1
ATOM 1355 C C . LEU A 1 168 ? -1.933 9.358 23.410 1.00 80.69 168 LEU A C 1
ATOM 1357 O O . LEU A 1 168 ? -2.405 10.491 23.393 1.00 80.69 168 LEU A O 1
ATOM 1361 N N . LYS A 1 169 ? -1.551 8.773 24.554 1.00 69.81 169 LYS A N 1
ATOM 1362 C CA . LYS A 1 169 ? -1.427 9.541 25.802 1.00 69.81 169 LYS A CA 1
ATOM 1363 C C . LYS A 1 169 ? -0.377 10.642 25.605 1.00 69.81 169 LYS A C 1
ATOM 1365 O O . LYS A 1 169 ? 0.802 10.436 25.871 1.00 69.81 169 LYS A O 1
ATOM 1370 N N . PHE A 1 170 ? -0.820 11.794 25.119 1.00 60.78 170 PHE A N 1
ATOM 1371 C CA . PHE A 1 170 ? -0.116 13.054 25.246 1.00 60.78 170 PHE A CA 1
ATOM 1372 C C .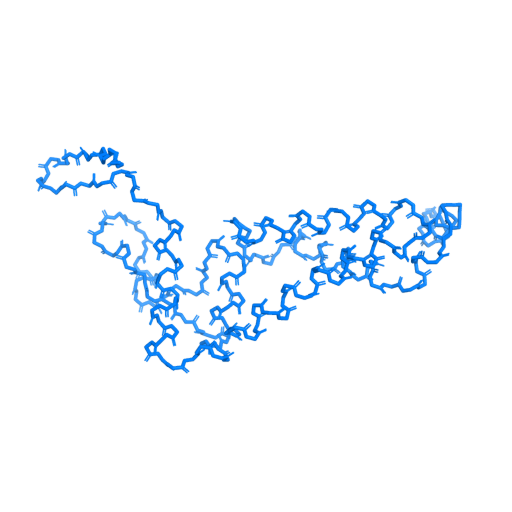 PHE A 1 170 ? -0.291 13.459 26.704 1.00 60.78 170 PHE A C 1
ATOM 1374 O O . PHE A 1 170 ? -1.394 13.805 27.130 1.00 60.78 170 PHE A O 1
ATOM 1381 N N . ASN A 1 171 ? 0.769 13.229 27.470 1.00 50.75 171 ASN A N 1
ATOM 1382 C CA . ASN A 1 171 ? 0.925 13.779 28.806 1.00 50.75 171 ASN A CA 1
ATOM 1383 C C . ASN A 1 171 ? 1.298 15.256 28.678 1.00 50.75 171 ASN A C 1
ATOM 1385 O O . ASN A 1 171 ? 2.107 15.551 27.766 1.00 50.75 171 ASN A O 1
#